Protein AF-F8VRH5-F1 (afdb_monomer_lite)

Organism: Homo sapiens (NCBI:txid9606)

pLDDT: mean 73.86, std 20.66, range [30.55, 92.06]

Radius of gyration: 15.31 Å; chains: 1; bounding box: 22×39×44 Å

Secondary structure (DSSP, 8-state):
--SSHHHHHHHHHHHT-TT----TT----GGGS-GGGEE-SSSS-EE-TT----------------S---S-S---S-S-----

Sequence (84 aa):
FPLDPKRRKEWVRLVRRKNFVPGKHTFLCSKHFEASCFDLTGQTRRLKMDAVPTIFDFCTHIKSMVTYDLFLRGVGCFLLLFLF

InterPro domains:
  IPR006612 THAP-type zinc finger [PF05485] (1-56)
  IPR006612 THAP-type zinc finger [PS50950] (1-56)
  IPR006612 THAP-type zinc finger [SM00692] (1-61)
  IPR006612 THAP-type zinc finger [SM00980] (1-62)
  IPR026521 THAP domain-containing protein 2 [PTHR47696] (1-65)

Structure (mmCIF, N/CA/C/O backbone):
data_AF-F8VRH5-F1
#
_entry.id   AF-F8VRH5-F1
#
loop_
_atom_site.group_PDB
_atom_site.id
_atom_site.type_symbol
_atom_site.label_atom_id
_atom_site.label_alt_id
_atom_site.label_comp_id
_atom_site.label_asym_id
_atom_site.label_entity_id
_atom_site.label_seq_id
_atom_site.pdbx_PDB_ins_code
_atom_site.Cartn_x
_atom_site.Cartn_y
_atom_site.Cartn_z
_atom_site.occupancy
_atom_site.B_iso_or_equiv
_atom_site.auth_seq_id
_atom_site.auth_comp_id
_atom_site.auth_asym_id
_atom_site.auth_atom_id
_atom_site.pdbx_PDB_model_num
ATOM 1 N N . PHE A 1 1 ? 4.254 -6.251 -1.925 1.00 86.31 1 PHE A N 1
ATOM 2 C CA . PHE A 1 1 ? 3.050 -6.991 -2.387 1.00 86.31 1 PHE A CA 1
ATOM 3 C C . PHE A 1 1 ? 2.694 -8.084 -1.380 1.00 86.31 1 PHE A C 1
ATOM 5 O O . PHE A 1 1 ? 3.610 -8.542 -0.702 1.00 86.31 1 PHE A O 1
ATOM 12 N N . PRO A 1 2 ? 1.421 -8.520 -1.281 1.00 87.56 2 PRO A N 1
ATOM 13 C CA . PRO A 1 2 ? 1.006 -9.581 -0.360 1.00 87.56 2 PRO A CA 1
ATOM 14 C C . PRO A 1 2 ? 1.772 -10.895 -0.571 1.00 87.56 2 PRO A C 1
ATOM 16 O O . PRO A 1 2 ? 2.170 -11.227 -1.696 1.00 87.56 2 PRO A O 1
ATOM 19 N N . LEU A 1 3 ? 1.984 -11.645 0.514 1.00 87.75 3 LEU A N 1
ATOM 20 C CA . LEU A 1 3 ? 2.542 -13.001 0.456 1.00 87.75 3 LEU A CA 1
ATOM 21 C C . LEU A 1 3 ? 1.537 -13.998 -0.121 1.00 87.75 3 LEU A C 1
ATOM 23 O O . LEU A 1 3 ? 1.940 -14.861 -0.896 1.00 87.75 3 LEU A O 1
ATOM 27 N N . ASP A 1 4 ? 0.249 -13.824 0.189 1.00 89.50 4 ASP A N 1
ATOM 28 C CA . ASP A 1 4 ? -0.814 -14.655 -0.367 1.00 89.50 4 ASP A CA 1
ATOM 29 C C . ASP A 1 4 ? -0.835 -14.570 -1.909 1.00 89.50 4 ASP A C 1
ATOM 31 O O . ASP A 1 4 ? -1.019 -13.477 -2.466 1.00 89.50 4 ASP A O 1
ATOM 35 N N . PRO A 1 5 ? -0.671 -15.700 -2.624 1.00 90.25 5 PRO A N 1
ATOM 36 C CA . PRO A 1 5 ? -0.641 -15.713 -4.080 1.00 90.25 5 PRO A CA 1
ATOM 37 C C . PRO A 1 5 ? -1.929 -15.194 -4.721 1.00 90.25 5 PRO A C 1
ATOM 39 O O . PRO A 1 5 ? -1.863 -14.568 -5.782 1.00 90.25 5 PRO A O 1
ATOM 42 N N . LYS A 1 6 ? -3.099 -15.428 -4.105 1.00 91.38 6 LYS A N 1
ATOM 43 C CA . LYS A 1 6 ? -4.384 -14.975 -4.661 1.00 91.38 6 LYS A CA 1
ATOM 44 C C . LYS A 1 6 ? -4.479 -13.452 -4.605 1.00 91.38 6 LYS A C 1
ATOM 46 O O . LYS A 1 6 ? -4.749 -12.822 -5.626 1.00 91.38 6 LYS A O 1
ATOM 51 N N . ARG A 1 7 ? -4.190 -12.846 -3.450 1.00 89.88 7 ARG A N 1
ATOM 52 C CA . ARG A 1 7 ? -4.147 -11.383 -3.286 1.00 89.88 7 ARG A CA 1
ATOM 53 C C . ARG A 1 7 ? -3.061 -10.741 -4.139 1.00 89.88 7 ARG A C 1
ATOM 55 O O . ARG A 1 7 ? -3.305 -9.710 -4.756 1.00 89.88 7 ARG A O 1
ATOM 62 N N . ARG A 1 8 ? -1.882 -11.362 -4.237 1.00 90.12 8 ARG A N 1
ATOM 63 C CA . ARG A 1 8 ? -0.804 -10.866 -5.101 1.00 90.12 8 ARG A CA 1
ATOM 64 C C . ARG A 1 8 ? -1.241 -10.786 -6.562 1.00 90.12 8 ARG A C 1
ATOM 66 O O . ARG A 1 8 ? -1.005 -9.758 -7.189 1.00 90.12 8 ARG A O 1
ATOM 73 N N . LYS A 1 9 ? -1.879 -11.838 -7.089 1.00 90.69 9 LYS A N 1
ATOM 74 C CA . LYS A 1 9 ? -2.417 -11.846 -8.461 1.00 90.69 9 LYS A CA 1
ATOM 75 C C . LYS A 1 9 ? -3.445 -10.734 -8.666 1.00 90.69 9 LYS A C 1
ATOM 77 O O . LYS A 1 9 ? -3.383 -10.042 -9.677 1.00 90.69 9 LYS A O 1
ATOM 82 N N . GLU A 1 10 ? -4.322 -10.523 -7.688 1.00 92.06 10 GLU A N 1
ATOM 83 C CA . GLU A 1 10 ? -5.331 -9.463 -7.749 1.00 92.06 10 GLU A CA 1
ATOM 84 C C . GLU A 1 10 ? -4.697 -8.067 -7.782 1.00 92.06 10 GLU A C 1
ATOM 86 O O . GLU A 1 10 ? -4.996 -7.268 -8.663 1.00 92.06 10 GLU A O 1
ATOM 91 N N . TRP A 1 11 ? -3.733 -7.791 -6.902 1.00 91.75 11 TRP A N 1
ATOM 92 C CA . TRP A 1 11 ? -3.023 -6.510 -6.907 1.00 91.75 11 TRP A CA 1
ATOM 93 C C . TRP A 1 11 ? -2.297 -6.258 -8.232 1.00 91.75 11 TRP A C 1
ATOM 95 O O . TRP A 1 11 ? -2.326 -5.145 -8.747 1.00 91.75 11 TRP A O 1
ATOM 105 N N . VAL A 1 12 ? -1.657 -7.280 -8.813 1.00 90.50 12 VAL A N 1
ATOM 106 C CA . VAL A 1 12 ? -0.984 -7.161 -10.120 1.00 90.50 12 VAL A CA 1
ATOM 107 C C . VAL A 1 12 ? -1.980 -6.820 -11.226 1.00 90.50 12 VAL A C 1
ATOM 109 O O . VAL A 1 12 ? -1.697 -5.954 -12.055 1.00 90.50 12 VAL A O 1
ATOM 112 N N . ARG A 1 13 ? -3.160 -7.452 -11.214 1.00 89.88 13 ARG A N 1
ATOM 113 C CA . ARG A 1 13 ? -4.248 -7.151 -12.151 1.00 89.88 13 ARG A CA 1
ATOM 114 C C . ARG A 1 13 ? -4.722 -5.704 -12.012 1.00 89.88 13 ARG A C 1
ATOM 116 O O . ARG A 1 13 ? -4.884 -5.019 -13.021 1.00 89.88 13 ARG A O 1
ATOM 123 N N . LEU A 1 14 ? -4.911 -5.240 -10.779 1.00 89.00 14 LEU A N 1
ATOM 124 C CA . LEU A 1 14 ? -5.417 -3.901 -10.471 1.00 89.00 14 LEU A CA 1
ATOM 125 C C . LEU A 1 14 ? -4.420 -2.791 -10.812 1.00 89.00 14 LEU A C 1
ATOM 127 O O . LEU A 1 14 ? -4.838 -1.731 -11.255 1.00 89.00 14 LEU A O 1
ATOM 131 N N . VAL A 1 15 ? -3.115 -3.052 -10.720 1.00 87.38 15 VAL A N 1
ATOM 132 C CA . VAL A 1 15 ? -2.063 -2.106 -11.140 1.00 87.38 15 VAL A CA 1
ATOM 133 C C . VAL A 1 15 ? -2.071 -1.847 -12.657 1.00 87.38 15 VAL A C 1
ATOM 135 O O . VAL A 1 15 ? -1.520 -0.844 -13.105 1.00 87.38 15 VAL A O 1
ATOM 138 N N . ARG A 1 16 ? -2.694 -2.725 -13.462 1.00 83.31 16 ARG A N 1
ATOM 139 C CA . ARG A 1 16 ? -2.879 -2.572 -14.923 1.00 83.31 16 ARG A CA 1
ATOM 140 C C . ARG A 1 16 ? -1.599 -2.248 -15.705 1.00 83.31 16 ARG A C 1
ATOM 142 O O . ARG A 1 16 ? -1.638 -1.626 -16.765 1.00 83.31 16 ARG A O 1
ATOM 149 N N . ARG A 1 17 ? -0.445 -2.706 -15.217 1.00 83.44 17 ARG A N 1
ATOM 150 C CA . ARG A 1 17 ? 0.846 -2.525 -15.887 1.00 83.44 17 ARG A CA 1
ATOM 151 C C . ARG A 1 17 ? 1.192 -3.764 -16.709 1.00 83.44 17 ARG A C 1
ATOM 153 O O . ARG A 1 17 ? 1.284 -4.866 -16.171 1.00 83.44 17 ARG A O 1
ATOM 160 N N . LYS A 1 18 ? 1.401 -3.585 -18.016 1.00 81.75 18 LYS A N 1
ATOM 161 C CA . LYS A 1 18 ? 1.779 -4.675 -18.928 1.00 81.75 18 LYS A CA 1
ATOM 162 C C . LYS A 1 18 ? 3.120 -5.285 -18.503 1.00 81.75 18 LYS A C 1
ATOM 164 O O . LYS A 1 18 ? 4.053 -4.550 -18.189 1.00 81.75 18 LYS A O 1
ATOM 169 N N . ASN A 1 19 ? 3.205 -6.617 -18.516 1.00 82.12 19 ASN A N 1
ATOM 170 C CA . ASN A 1 19 ? 4.408 -7.396 -18.185 1.00 82.12 19 ASN A CA 1
ATOM 171 C C . ASN A 1 19 ? 5.005 -7.084 -16.800 1.00 82.12 19 ASN A C 1
ATOM 173 O O . ASN A 1 19 ? 6.215 -7.161 -16.602 1.00 82.12 19 ASN A O 1
ATOM 177 N N . PHE A 1 20 ? 4.166 -6.704 -15.836 1.00 84.12 20 PHE A N 1
ATOM 178 C CA . PHE A 1 20 ? 4.614 -6.377 -14.490 1.00 84.12 20 PHE A CA 1
ATOM 179 C C . PHE A 1 20 ? 4.609 -7.603 -13.576 1.00 84.12 20 PHE A C 1
ATOM 181 O O . PHE A 1 20 ? 3.574 -8.236 -13.369 1.00 84.12 20 PHE A O 1
ATOM 188 N N . VAL A 1 21 ? 5.768 -7.890 -12.985 1.00 86.25 21 VAL A N 1
ATOM 189 C CA . VAL A 1 21 ? 5.940 -8.921 -11.960 1.00 86.25 21 VAL A CA 1
ATOM 190 C C . VAL A 1 21 ? 6.493 -8.247 -10.703 1.00 86.25 21 VAL A C 1
ATOM 192 O O . VAL A 1 21 ? 7.586 -7.681 -10.754 1.00 86.25 21 VAL A O 1
ATOM 195 N N . PRO A 1 22 ? 5.763 -8.259 -9.574 1.00 85.12 22 PRO A N 1
ATOM 196 C CA . PRO A 1 22 ? 6.233 -7.625 -8.355 1.00 85.12 22 PRO A CA 1
ATOM 197 C C . PRO A 1 22 ? 7.371 -8.443 -7.738 1.00 85.12 22 PRO A C 1
ATOM 199 O O . PRO A 1 22 ? 7.213 -9.630 -7.450 1.00 85.12 22 PRO A O 1
ATOM 202 N N . GLY A 1 23 ? 8.508 -7.792 -7.507 1.00 83.06 23 GLY A N 1
ATOM 203 C CA . GLY A 1 23 ? 9.637 -8.349 -6.769 1.00 83.06 23 GLY A CA 1
ATOM 204 C C . GLY A 1 23 ? 9.493 -8.182 -5.252 1.00 83.06 23 GLY A C 1
ATOM 205 O O . GLY A 1 23 ? 8.525 -7.607 -4.746 1.00 83.06 23 GLY A O 1
ATOM 206 N N . LYS A 1 24 ? 10.503 -8.655 -4.509 1.00 81.19 24 LYS A N 1
ATOM 207 C CA . LYS A 1 24 ? 10.563 -8.562 -3.036 1.00 81.19 24 LYS A CA 1
ATOM 208 C C . LYS A 1 24 ? 10.458 -7.119 -2.527 1.00 81.19 24 LYS A C 1
ATOM 210 O O . LYS A 1 24 ? 9.837 -6.876 -1.500 1.00 81.19 24 LYS A O 1
ATOM 215 N N . HIS A 1 25 ? 11.021 -6.173 -3.275 1.00 83.19 25 HIS A N 1
ATOM 216 C CA . HIS A 1 25 ? 11.081 -4.751 -2.922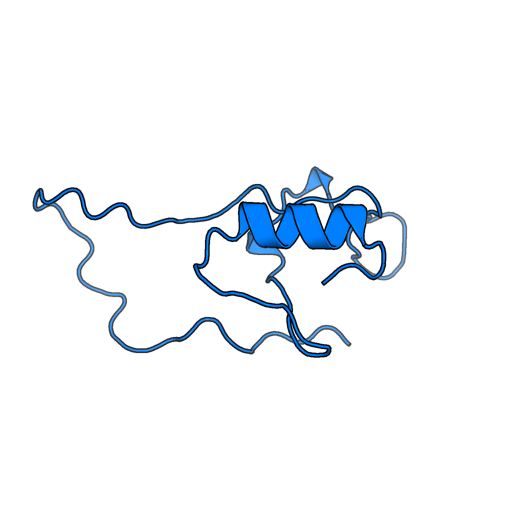 1.00 83.19 25 HIS A CA 1
ATOM 217 C C . HIS A 1 25 ? 10.055 -3.906 -3.685 1.00 83.19 25 HIS A C 1
ATOM 219 O O . HIS A 1 25 ? 10.263 -2.722 -3.930 1.00 83.19 25 HIS A O 1
ATOM 225 N N . THR A 1 26 ? 8.951 -4.518 -4.109 1.00 83.62 26 THR A N 1
ATOM 226 C CA . THR A 1 26 ? 7.882 -3.816 -4.815 1.00 83.62 26 THR A CA 1
ATOM 227 C C . THR A 1 26 ? 6.714 -3.544 -3.868 1.00 83.62 26 THR A C 1
ATOM 229 O O . THR A 1 26 ? 6.186 -4.452 -3.210 1.00 83.62 26 THR A O 1
ATOM 232 N N . PHE A 1 27 ? 6.284 -2.285 -3.817 1.00 85.38 27 PHE A N 1
ATOM 233 C CA . PHE A 1 27 ? 5.272 -1.787 -2.887 1.00 85.38 27 PHE A CA 1
ATOM 234 C C . PHE A 1 27 ? 4.282 -0.867 -3.603 1.00 85.38 27 PHE A C 1
ATOM 236 O O . PHE A 1 27 ? 4.570 -0.363 -4.686 1.00 85.38 27 PHE A O 1
ATOM 243 N N . LEU A 1 28 ? 3.122 -0.666 -2.982 1.00 87.75 28 LEU A N 1
ATOM 244 C CA . LEU A 1 28 ? 2.164 0.369 -3.355 1.00 87.75 28 LEU A CA 1
ATOM 245 C C . LEU A 1 28 ? 2.078 1.363 -2.201 1.00 87.75 28 LEU A C 1
ATOM 247 O O . LEU A 1 28 ? 2.057 0.958 -1.038 1.00 87.75 28 LEU A O 1
ATOM 251 N N . CYS A 1 29 ? 2.024 2.650 -2.526 1.00 84.56 29 CYS A N 1
ATOM 252 C CA . CYS A 1 29 ? 1.804 3.704 -1.545 1.00 84.56 29 CYS A CA 1
ATOM 253 C C . CYS A 1 29 ? 0.407 3.582 -0.912 1.00 84.56 29 CYS A C 1
ATOM 255 O O . CYS A 1 29 ? -0.539 3.121 -1.552 1.00 84.56 29 CYS A O 1
ATOM 257 N N . SER A 1 30 ? 0.254 4.063 0.323 1.00 87.44 30 SER A N 1
ATOM 258 C CA . SER A 1 30 ? -1.018 4.032 1.061 1.00 87.44 30 SER A CA 1
ATOM 259 C C . SER A 1 30 ? -2.169 4.742 0.338 1.00 87.44 30 SER A C 1
ATOM 261 O O . SER A 1 30 ? -3.311 4.327 0.489 1.00 87.44 30 SER A O 1
ATOM 263 N N . LYS A 1 31 ? -1.876 5.747 -0.500 1.00 87.06 31 LYS A N 1
ATOM 264 C CA . LYS A 1 31 ? -2.867 6.465 -1.323 1.00 87.06 31 LYS A CA 1
ATOM 265 C C . LYS A 1 31 ? -3.647 5.581 -2.303 1.00 87.06 31 LYS A C 1
ATOM 267 O O . LYS A 1 31 ? -4.680 6.004 -2.797 1.00 87.06 31 LYS A O 1
ATOM 272 N N . HIS A 1 32 ? -3.148 4.381 -2.601 1.00 91.19 32 HIS A N 1
ATOM 273 C CA . HIS A 1 32 ? -3.822 3.442 -3.498 1.00 91.19 32 HIS A CA 1
ATOM 274 C C . HIS A 1 32 ? -4.919 2.621 -2.806 1.00 91.19 32 HIS A C 1
ATOM 276 O O . HIS A 1 32 ? -5.611 1.848 -3.466 1.00 91.19 32 HIS A O 1
ATOM 282 N N . PHE A 1 33 ? -5.076 2.777 -1.490 1.00 89.88 33 PHE A N 1
ATOM 283 C CA . PHE A 1 33 ? -6.027 2.040 -0.669 1.00 89.88 33 PHE A CA 1
ATOM 284 C C . PHE A 1 33 ? -7.011 3.001 -0.018 1.00 89.88 33 PHE A C 1
ATOM 286 O O . PHE A 1 33 ? -6.629 4.069 0.464 1.00 89.88 33 PHE A O 1
ATOM 293 N N . GLU A 1 34 ? -8.268 2.585 0.057 1.00 91.44 34 GLU A N 1
ATOM 294 C CA . GLU A 1 34 ? -9.266 3.284 0.856 1.00 91.44 34 GLU A CA 1
ATOM 295 C C . GLU A 1 34 ? -8.888 3.282 2.339 1.00 91.44 34 GLU A C 1
ATOM 297 O O . GLU A 1 34 ? -8.245 2.357 2.843 1.00 91.44 34 GLU A O 1
ATOM 302 N N . ALA A 1 35 ? -9.332 4.308 3.068 1.00 89.69 35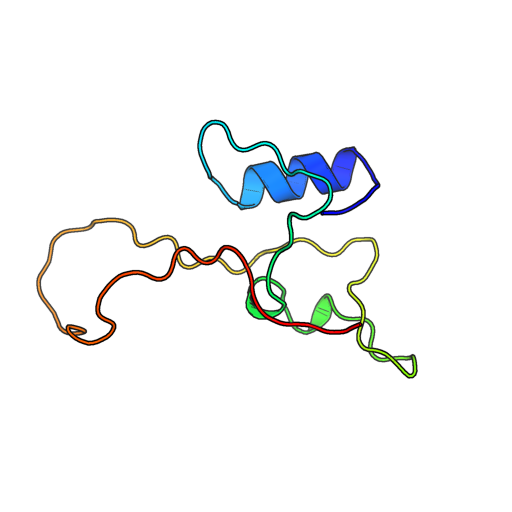 ALA A N 1
ATOM 303 C CA . ALA A 1 35 ? -9.107 4.410 4.510 1.00 89.69 35 ALA A CA 1
ATOM 304 C C . ALA A 1 35 ? -9.652 3.18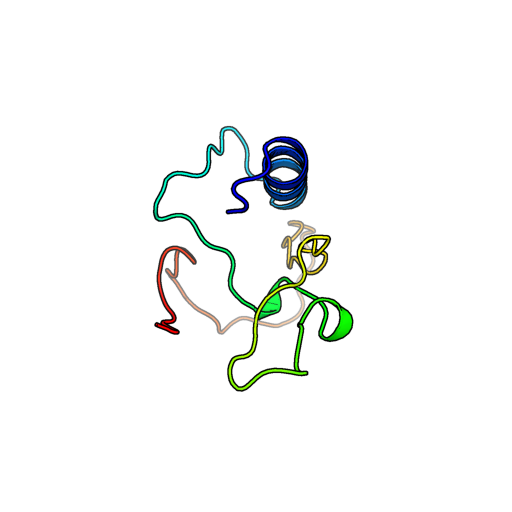3 5.275 1.00 89.69 35 ALA A C 1
ATOM 306 O O . ALA A 1 35 ? -9.050 2.747 6.254 1.00 89.69 35 ALA A O 1
ATOM 307 N N . SER A 1 36 ? -10.737 2.582 4.776 1.00 90.94 36 SER A N 1
ATOM 308 C CA . SER A 1 36 ? -11.384 1.374 5.307 1.00 90.94 36 SER A CA 1
ATOM 309 C C . SER A 1 36 ? -10.497 0.121 5.261 1.00 90.94 36 SER A C 1
ATOM 311 O O .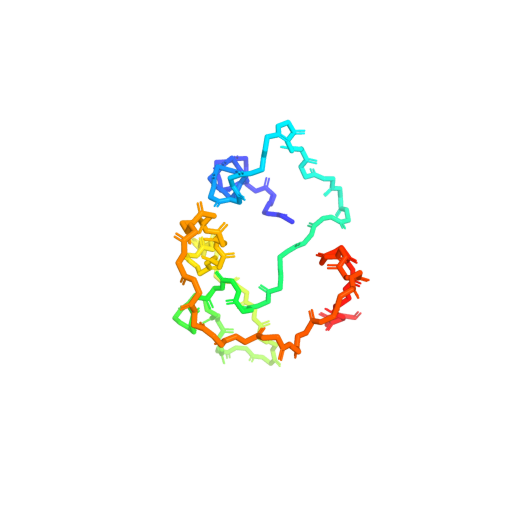 SER A 1 36 ? -10.685 -0.799 6.063 1.00 90.94 36 SER A O 1
ATOM 313 N N . CYS A 1 37 ? -9.515 0.077 4.355 1.00 90.81 37 CYS A N 1
ATOM 314 C CA . CYS A 1 37 ? -8.579 -1.036 4.193 1.00 90.81 37 CYS A CA 1
ATOM 315 C C . CYS A 1 37 ? -7.447 -1.034 5.227 1.00 90.81 37 CYS A C 1
ATOM 317 O O . CYS A 1 37 ? -6.655 -1.979 5.265 1.00 90.81 37 CYS A O 1
ATOM 319 N N . PHE A 1 38 ? -7.340 0.017 6.041 1.00 90.94 38 PHE A N 1
ATOM 320 C CA . PHE A 1 38 ? -6.334 0.108 7.087 1.00 90.94 38 PHE A CA 1
ATOM 321 C C . PHE A 1 38 ? -6.883 -0.414 8.410 1.00 90.94 38 PHE A C 1
ATOM 323 O O . PHE A 1 38 ? -8.003 -0.107 8.814 1.00 90.94 38 PHE A O 1
ATOM 330 N N . ASP A 1 39 ? -6.067 -1.215 9.078 1.00 89.88 39 ASP A N 1
ATOM 331 C CA . ASP A 1 39 ? -6.234 -1.550 10.479 1.00 89.88 39 ASP A CA 1
ATOM 332 C C . ASP A 1 39 ? -5.578 -0.445 11.318 1.00 89.88 39 ASP A C 1
ATOM 334 O O . ASP A 1 39 ? -4.389 -0.139 11.155 1.00 89.88 39 ASP A O 1
ATOM 338 N N . LEU A 1 40 ? -6.400 0.189 12.155 1.00 87.69 40 LEU A N 1
ATOM 339 C CA . LEU A 1 40 ? -6.039 1.292 13.045 1.00 87.69 40 LEU A CA 1
ATOM 340 C C . LEU A 1 40 ? -6.140 0.891 14.523 1.00 87.69 40 LEU A C 1
ATOM 342 O O . LEU A 1 40 ? -5.955 1.734 15.394 1.00 87.69 40 LEU A O 1
ATOM 346 N N . THR A 1 41 ? -6.453 -0.373 14.818 1.00 85.31 41 THR A N 1
ATOM 347 C CA . THR A 1 41 ? -6.677 -0.849 16.188 1.00 85.31 41 THR A CA 1
ATOM 348 C C . THR A 1 41 ? -5.363 -1.034 16.960 1.00 85.31 41 THR A C 1
ATOM 350 O O . THR A 1 41 ? -5.364 -1.042 18.187 1.00 85.31 41 THR A O 1
ATOM 353 N N . GLY A 1 42 ? -4.229 -1.160 16.262 1.00 79.25 42 GLY A N 1
ATOM 354 C CA . GLY A 1 42 ? -2.902 -1.306 16.868 1.00 79.25 42 GLY A CA 1
ATOM 355 C C . GLY A 1 42 ? -2.087 -0.009 16.954 1.00 79.25 42 GLY A C 1
ATOM 356 O O . GLY A 1 42 ? -2.477 1.041 16.459 1.00 79.25 42 GLY A O 1
ATOM 357 N N . GLN A 1 43 ? -0.876 -0.112 17.515 1.00 82.12 43 GLN A N 1
ATOM 358 C CA . GLN A 1 43 ? 0.101 0.993 17.566 1.00 82.12 43 GLN A CA 1
ATOM 359 C C . GLN A 1 43 ? 0.643 1.401 16.184 1.00 82.12 43 GLN A C 1
ATOM 361 O O . GLN A 1 43 ? 1.237 2.465 16.030 1.00 82.12 43 GLN A O 1
ATOM 366 N N . THR A 1 44 ? 0.473 0.552 15.169 1.00 83.31 44 THR A N 1
ATOM 367 C CA . THR A 1 44 ? 0.960 0.793 13.809 1.00 83.31 44 THR A CA 1
ATOM 368 C C . THR A 1 44 ? -0.185 0.671 12.820 1.00 83.31 44 THR A C 1
ATOM 370 O O . THR A 1 44 ? -0.932 -0.305 12.850 1.00 83.31 44 THR A O 1
ATOM 373 N N . ARG A 1 45 ? -0.266 1.616 11.880 1.00 87.00 45 ARG A N 1
ATOM 374 C CA . ARG A 1 45 ? -1.202 1.562 10.756 1.00 87.00 45 ARG A CA 1
ATOM 375 C C . ARG A 1 45 ? -0.756 0.500 9.750 1.00 87.00 45 ARG A C 1
ATOM 377 O O . ARG A 1 45 ? 0.299 0.635 9.130 1.00 87.00 45 ARG A O 1
ATOM 384 N N . ARG A 1 46 ? -1.565 -0.545 9.561 1.00 89.31 46 ARG A N 1
ATOM 385 C CA . ARG A 1 46 ? -1.275 -1.662 8.641 1.00 89.31 46 ARG A CA 1
ATOM 386 C C . ARG A 1 46 ? -2.419 -1.844 7.651 1.00 89.31 46 ARG A C 1
ATOM 388 O O . ARG A 1 46 ? -3.535 -1.415 7.910 1.00 89.31 46 ARG A O 1
ATOM 395 N N . LEU A 1 47 ? -2.154 -2.470 6.508 1.00 90.44 47 LEU A N 1
ATOM 396 C CA . LEU A 1 47 ? -3.229 -2.927 5.625 1.00 90.44 47 LEU A CA 1
ATOM 397 C C . LEU A 1 47 ? -3.841 -4.207 6.189 1.00 90.44 47 LEU A C 1
ATOM 399 O O . LEU A 1 47 ? -3.111 -5.090 6.648 1.00 90.44 47 LEU A O 1
ATOM 403 N N . LYS A 1 48 ? -5.168 -4.313 6.114 1.00 90.12 48 LYS A N 1
ATOM 404 C CA . LYS A 1 48 ? -5.889 -5.550 6.418 1.00 90.12 48 LYS A CA 1
ATOM 405 C C . LYS A 1 48 ? -5.483 -6.664 5.451 1.00 90.12 48 LYS A C 1
ATOM 407 O O . LYS A 1 48 ? -5.000 -6.410 4.345 1.00 90.12 48 LYS A O 1
ATOM 412 N N . MET A 1 49 ? -5.688 -7.914 5.857 1.00 87.38 49 MET A N 1
ATOM 413 C CA . MET A 1 49 ? -5.301 -9.076 5.044 1.00 87.38 49 MET A CA 1
ATOM 414 C C . MET A 1 49 ? -6.081 -9.188 3.727 1.00 87.38 49 MET A C 1
ATOM 416 O O . MET A 1 49 ? -5.572 -9.730 2.746 1.00 87.38 49 MET A O 1
ATOM 420 N N . ASP A 1 50 ? -7.302 -8.664 3.702 1.00 88.56 50 ASP A N 1
ATOM 421 C CA . ASP A 1 50 ? -8.209 -8.635 2.557 1.00 88.56 50 ASP A CA 1
ATOM 422 C C . ASP A 1 50 ? -8.098 -7.350 1.719 1.00 88.56 50 ASP A C 1
ATOM 424 O O . ASP A 1 50 ? -8.735 -7.254 0.669 1.00 88.56 50 ASP A O 1
ATOM 428 N N . ALA A 1 51 ? -7.255 -6.396 2.129 1.00 91.94 51 ALA A N 1
ATOM 429 C CA . ALA A 1 51 ? -7.097 -5.116 1.456 1.00 91.94 51 ALA A CA 1
ATOM 430 C C . ALA A 1 51 ? -6.688 -5.278 -0.018 1.00 91.94 51 ALA A C 1
ATOM 432 O O . ALA A 1 51 ? -5.745 -6.001 -0.370 1.00 91.94 51 ALA A O 1
ATOM 433 N N . VAL A 1 52 ? -7.366 -4.530 -0.885 1.00 90.56 52 VAL A N 1
ATOM 434 C CA . VAL A 1 52 ? -7.067 -4.428 -2.315 1.00 90.56 52 VAL A CA 1
ATOM 435 C C . VAL A 1 52 ? -6.899 -2.958 -2.700 1.00 90.56 52 VAL A C 1
ATOM 437 O O . VAL A 1 52 ? -7.608 -2.111 -2.159 1.00 90.56 52 VAL A O 1
ATOM 440 N N . PRO A 1 53 ? -5.950 -2.619 -3.589 1.00 90.62 53 PRO A N 1
ATOM 441 C CA . PRO A 1 53 ? -5.796 -1.248 -4.044 1.00 90.62 53 PRO A CA 1
ATOM 442 C C . PRO A 1 53 ? -6.933 -0.918 -5.015 1.00 90.62 53 PRO A C 1
ATOM 444 O O . PRO A 1 53 ? -7.038 -1.536 -6.072 1.00 90.62 53 PRO A O 1
ATOM 447 N N . THR A 1 54 ? -7.799 0.026 -4.665 1.00 89.62 54 THR A N 1
ATOM 448 C CA . THR A 1 54 ? -8.928 0.452 -5.513 1.00 89.62 54 THR A CA 1
ATOM 449 C C . THR A 1 54 ? -8.677 1.798 -6.186 1.00 89.62 54 THR A C 1
ATOM 451 O O . THR A 1 54 ? -9.304 2.103 -7.198 1.00 89.62 54 THR A O 1
ATOM 454 N N . ILE A 1 55 ? -7.720 2.580 -5.678 1.00 86.75 55 ILE A N 1
ATOM 455 C CA . ILE A 1 55 ? -7.481 3.960 -6.103 1.00 86.75 55 ILE A CA 1
ATOM 456 C C . ILE A 1 55 ? -6.274 4.008 -7.044 1.00 86.75 55 ILE A C 1
ATOM 458 O O . ILE A 1 55 ? -5.123 3.811 -6.638 1.00 86.75 55 ILE A O 1
ATOM 462 N N . PHE A 1 56 ? -6.536 4.297 -8.316 1.00 84.38 56 PHE A N 1
ATOM 463 C CA . PHE A 1 56 ? -5.508 4.479 -9.333 1.00 84.38 56 PHE A CA 1
ATOM 464 C C . PHE A 1 56 ? -5.875 5.605 -10.295 1.00 84.38 56 PHE A C 1
ATOM 466 O O . PHE A 1 56 ? -6.896 5.539 -10.977 1.00 84.38 56 PHE A O 1
ATOM 473 N N . ASP A 1 57 ? -4.973 6.573 -10.429 1.00 78.94 57 ASP A N 1
ATOM 474 C CA . ASP A 1 57 ? -5.071 7.631 -11.430 1.00 78.94 57 ASP A CA 1
ATOM 475 C C . ASP A 1 57 ? -4.454 7.140 -12.742 1.00 78.94 57 ASP A C 1
ATOM 477 O O . ASP A 1 57 ? -3.299 7.417 -13.078 1.00 78.94 57 ASP A O 1
ATOM 481 N N . PHE A 1 58 ? -5.208 6.331 -13.485 1.00 73.50 58 PHE A N 1
ATOM 482 C CA . PHE A 1 58 ? -4.829 5.993 -14.850 1.00 73.50 58 PHE A CA 1
ATOM 483 C C . PHE A 1 58 ? -5.180 7.191 -15.727 1.00 73.50 58 PHE A C 1
ATOM 485 O O . PHE A 1 58 ? -6.332 7.328 -16.129 1.00 73.50 58 PHE A O 1
ATOM 492 N N . CYS A 1 59 ? -4.215 8.065 -16.024 1.00 64.44 59 CYS A N 1
ATOM 493 C CA . CYS A 1 59 ? -4.406 9.097 -17.042 1.00 64.44 59 CYS A CA 1
ATOM 494 C C . CYS A 1 59 ? -4.747 8.420 -18.376 1.00 64.44 59 CYS A C 1
ATOM 496 O O . CYS A 1 59 ? -3.869 7.985 -19.124 1.00 64.44 59 CYS A O 1
ATOM 498 N N . THR A 1 60 ? -6.037 8.299 -18.676 1.00 55.19 60 THR A N 1
ATOM 499 C CA . THR A 1 60 ? -6.509 7.936 -20.002 1.00 55.19 60 THR A CA 1
ATOM 500 C C . THR A 1 60 ? -6.202 9.130 -20.886 1.00 55.19 60 THR A C 1
ATOM 502 O O . THR A 1 60 ? -6.749 10.207 -20.668 1.00 55.19 60 THR A O 1
ATOM 505 N N . HIS A 1 61 ? -5.291 8.965 -21.843 1.00 55.00 61 HIS A N 1
ATOM 506 C CA . HIS A 1 61 ? -5.014 9.953 -22.883 1.00 55.00 61 HIS A CA 1
ATOM 507 C C . HIS A 1 61 ? -6.277 10.186 -23.736 1.00 55.00 61 HIS A C 1
ATOM 509 O O . HIS A 1 61 ? -6.385 9.692 -24.855 1.00 55.00 61 HIS A O 1
ATOM 515 N N . ILE A 1 62 ? -7.244 10.935 -23.215 1.00 53.97 62 ILE A N 1
ATOM 516 C CA . ILE A 1 62 ? -8.318 11.538 -23.993 1.00 53.97 62 ILE A CA 1
ATOM 517 C C . ILE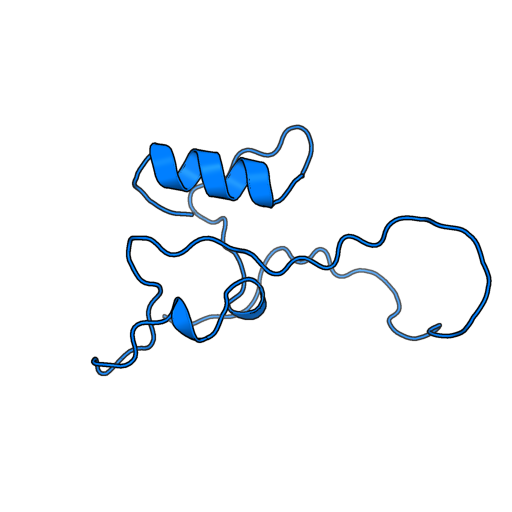 A 1 62 ? -7.845 12.968 -24.248 1.00 53.97 62 ILE A C 1
ATOM 519 O O . ILE A 1 62 ? -7.741 13.782 -23.333 1.00 53.97 62 ILE A O 1
ATOM 523 N N . LYS A 1 63 ? -7.426 13.243 -25.487 1.00 57.41 63 LYS A N 1
ATOM 524 C CA . LYS A 1 63 ? -6.993 14.574 -25.921 1.00 57.41 63 LYS A CA 1
ATOM 525 C C . LYS A 1 63 ? -8.192 15.526 -25.904 1.00 57.41 63 LYS A C 1
ATOM 527 O O . LYS A 1 63 ? -8.961 15.535 -26.855 1.00 57.41 63 LYS A O 1
ATOM 532 N N . SER A 1 64 ? -8.294 16.382 -24.898 1.00 44.75 64 SER A N 1
ATOM 533 C CA . SER A 1 64 ? -8.947 17.687 -25.042 1.00 44.75 64 SER A CA 1
ATOM 534 C C . SER A 1 64 ? -8.456 18.623 -23.942 1.00 44.75 64 SER A C 1
ATOM 536 O O . SER A 1 64 ? -8.818 18.490 -22.779 1.00 44.75 64 SER A O 1
ATOM 538 N N . MET A 1 65 ? -7.563 19.516 -24.365 1.00 60.12 65 MET A N 1
ATOM 539 C CA . MET A 1 65 ? -7.127 20.769 -23.751 1.00 60.12 65 MET A CA 1
ATOM 540 C C . MET A 1 65 ? -8.089 21.319 -22.685 1.00 60.12 65 MET A C 1
ATOM 542 O O . MET A 1 65 ? -9.050 21.953 -23.080 1.00 60.12 65 MET A O 1
ATOM 546 N N . VAL A 1 66 ? -7.802 21.134 -21.387 1.00 44.66 66 VAL A N 1
ATOM 547 C CA . VAL A 1 66 ? -8.038 22.115 -20.302 1.00 44.66 66 VAL A CA 1
ATOM 548 C C . VAL A 1 66 ? -7.137 21.746 -19.103 1.00 44.66 66 VAL A C 1
ATOM 550 O O . VAL A 1 66 ? -7.270 20.681 -18.512 1.00 44.66 66 VAL A O 1
ATOM 553 N N . THR A 1 67 ? -6.179 22.639 -18.828 1.00 47.28 67 THR A N 1
ATOM 554 C CA . THR A 1 67 ? -5.481 22.926 -17.556 1.00 47.28 67 THR A CA 1
ATOM 555 C C . THR A 1 67 ? -5.173 21.766 -16.602 1.00 47.28 67 THR A C 1
ATOM 557 O O . THR A 1 67 ? -6.036 21.375 -15.837 1.00 47.28 67 THR A O 1
ATOM 560 N N . TYR A 1 68 ? -3.919 21.306 -16.583 1.00 42.41 68 TYR A N 1
ATOM 561 C CA . TYR A 1 68 ? -3.026 21.281 -15.404 1.00 42.41 68 TYR A CA 1
ATOM 562 C C . TYR A 1 68 ? -1.610 20.998 -15.925 1.00 42.41 68 TYR A C 1
ATOM 564 O O . TYR A 1 68 ? -1.006 19.954 -15.681 1.00 42.41 68 TYR A O 1
ATOM 572 N N . ASP A 1 69 ? -1.098 21.936 -16.722 1.00 42.16 69 ASP A N 1
ATOM 573 C CA . ASP A 1 69 ? 0.345 22.095 -16.847 1.00 42.16 69 ASP A CA 1
ATOM 574 C C . ASP A 1 69 ? 0.836 22.582 -15.479 1.00 42.16 69 ASP A C 1
ATOM 576 O O . ASP A 1 69 ? 0.419 23.652 -15.039 1.00 42.16 69 ASP A O 1
ATOM 580 N N . LEU A 1 70 ? 1.578 21.708 -14.792 1.00 42.69 70 LEU A N 1
ATOM 581 C CA . LEU A 1 70 ? 2.460 21.901 -13.627 1.00 42.69 70 LEU A CA 1
ATOM 582 C C . LEU A 1 70 ? 2.365 20.724 -12.634 1.00 42.69 70 LEU A C 1
ATOM 584 O O . LEU A 1 70 ? 2.163 20.893 -11.438 1.00 42.69 70 LEU A O 1
ATOM 588 N N . PHE A 1 71 ? 2.634 19.509 -13.111 1.00 39.19 71 PHE A N 1
ATOM 589 C CA . PHE A 1 71 ? 3.576 18.644 -12.389 1.00 39.19 71 PHE A CA 1
ATOM 590 C C . PHE A 1 71 ? 4.439 17.880 -13.395 1.00 39.19 71 PHE A C 1
ATOM 592 O O . PHE A 1 71 ? 4.340 16.675 -13.609 1.00 39.19 71 PHE A O 1
ATOM 599 N N . LEU A 1 72 ? 5.219 18.693 -14.108 1.00 35.41 72 LEU A N 1
ATOM 600 C CA . LEU A 1 72 ? 6.587 18.441 -14.538 1.00 35.41 72 LEU A CA 1
ATOM 601 C C . LEU A 1 72 ? 7.142 17.047 -14.199 1.00 35.41 72 LEU A C 1
ATOM 603 O O . LEU A 1 72 ? 7.302 16.683 -13.042 1.00 35.41 72 LEU A O 1
ATOM 607 N N . ARG A 1 73 ? 7.593 16.372 -15.260 1.00 36.06 73 ARG A N 1
ATOM 608 C CA . ARG A 1 73 ? 8.892 15.686 -15.324 1.00 36.06 73 ARG A CA 1
ATOM 609 C C . ARG A 1 73 ? 9.193 14.692 -14.191 1.00 36.06 73 ARG A C 1
ATOM 611 O O . ARG A 1 73 ? 9.669 15.046 -13.125 1.00 36.06 73 ARG A O 1
ATOM 618 N N . GLY A 1 74 ? 9.148 13.411 -14.546 1.00 37.19 74 GLY A N 1
ATOM 619 C CA . GLY A 1 74 ? 10.202 12.504 -14.091 1.00 37.19 74 GLY A CA 1
ATOM 620 C C . GLY A 1 74 ? 10.118 12.029 -12.646 1.00 37.19 74 GLY A C 1
ATOM 621 O O . GLY A 1 74 ? 11.131 11.992 -11.960 1.00 37.19 74 GLY A O 1
ATOM 622 N N . VAL A 1 75 ? 8.958 11.542 -12.214 1.00 37.72 75 VAL A N 1
ATOM 623 C CA . VAL A 1 75 ? 8.920 10.620 -11.075 1.00 37.72 75 VAL A CA 1
ATOM 624 C C . VAL A 1 75 ? 8.277 9.330 -11.538 1.00 37.72 75 VAL A C 1
ATOM 626 O O . VAL A 1 75 ? 7.060 9.150 -11.524 1.00 37.72 75 VAL A O 1
ATOM 629 N N . GLY A 1 76 ? 9.130 8.395 -11.962 1.00 41.00 76 GLY A N 1
ATOM 630 C CA . GLY A 1 76 ? 8.787 7.000 -11.778 1.00 41.00 76 GLY A CA 1
ATOM 631 C C . GLY A 1 76 ? 8.384 6.856 -10.316 1.00 41.00 76 GLY A C 1
ATOM 632 O O . GLY A 1 76 ? 9.197 7.085 -9.432 1.00 41.00 76 GLY A O 1
ATOM 633 N N . CYS A 1 77 ? 7.125 6.516 -10.051 1.00 44.31 77 CYS A N 1
ATOM 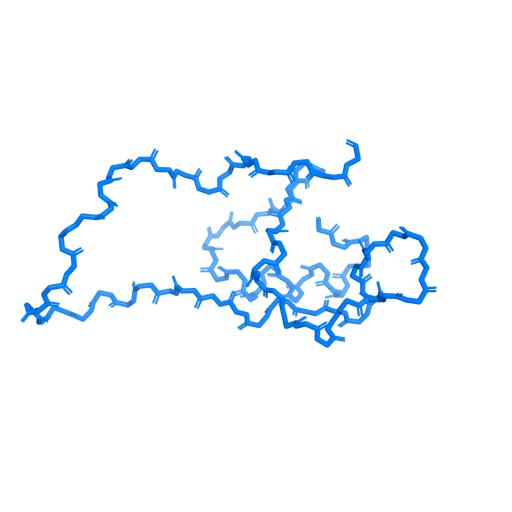634 C CA . CYS A 1 77 ? 6.634 6.245 -8.699 1.00 44.31 77 CYS A CA 1
ATOM 635 C C . CYS A 1 77 ? 7.151 4.868 -8.213 1.00 44.31 77 CYS A C 1
ATOM 637 O O . CYS A 1 77 ? 6.415 4.052 -7.665 1.00 44.31 77 CYS A O 1
ATOM 639 N N . PHE A 1 78 ? 8.424 4.579 -8.504 1.00 45.53 78 PHE A N 1
ATOM 640 C CA . PHE A 1 78 ? 9.237 3.561 -7.866 1.00 45.53 78 PHE A CA 1
ATOM 641 C C . PHE A 1 78 ? 9.998 4.260 -6.747 1.00 45.53 78 PHE A C 1
ATOM 643 O O . PHE A 1 78 ? 10.754 5.184 -7.012 1.00 45.53 78 PHE A O 1
ATOM 650 N N . LEU A 1 79 ? 9.802 3.770 -5.525 1.00 45.81 79 LEU A N 1
ATOM 651 C CA . LEU A 1 79 ? 10.490 4.196 -4.309 1.00 45.81 79 LEU A CA 1
ATOM 652 C C . LEU A 1 79 ? 10.290 5.669 -3.936 1.00 45.81 79 LEU A C 1
ATOM 654 O O . LEU A 1 79 ? 11.003 6.554 -4.380 1.00 45.81 79 LEU A O 1
ATOM 658 N N . LEU A 1 80 ? 9.391 5.901 -2.987 1.00 38.56 80 LEU A N 1
ATOM 659 C CA . LEU A 1 80 ? 9.767 6.282 -1.623 1.00 38.56 80 LEU A CA 1
ATOM 660 C C . LEU A 1 80 ? 8.482 6.629 -0.879 1.00 38.56 80 LEU A C 1
ATOM 662 O O . LEU A 1 80 ? 7.766 7.552 -1.248 1.00 38.56 80 LEU A O 1
ATOM 666 N N . LEU A 1 81 ? 8.199 5.869 0.171 1.00 36.72 81 LEU A N 1
ATOM 667 C CA . LEU A 1 81 ? 8.117 6.432 1.512 1.00 36.72 81 LEU A CA 1
ATOM 668 C C . LEU A 1 81 ? 8.079 5.270 2.500 1.00 36.72 81 LEU A C 1
ATOM 670 O O . LEU A 1 81 ? 7.195 4.414 2.465 1.00 36.72 81 LEU A O 1
ATOM 674 N N . PHE A 1 82 ? 9.133 5.248 3.309 1.00 32.88 82 PHE A N 1
ATOM 675 C CA . PHE A 1 82 ? 9.266 4.539 4.568 1.00 32.88 82 PHE A CA 1
ATOM 676 C C . PHE A 1 82 ? 7.939 4.443 5.319 1.00 32.88 82 PHE A C 1
ATOM 678 O O . PHE A 1 82 ? 7.207 5.423 5.393 1.00 32.88 82 PHE A O 1
ATOM 685 N N . LEU A 1 83 ? 7.701 3.286 5.929 1.00 30.55 83 LEU A N 1
ATOM 686 C CA . LEU A 1 83 ? 7.397 3.182 7.357 1.00 30.55 83 LEU A CA 1
ATOM 687 C C . LEU A 1 83 ? 7.705 1.737 7.782 1.00 30.55 83 LEU A C 1
ATOM 689 O O . LEU A 1 83 ? 6.803 0.915 7.921 1.00 30.55 83 LEU A O 1
ATOM 693 N N . PHE A 1 84 ? 9.000 1.427 7.852 1.00 38.56 84 PHE A N 1
ATOM 694 C CA . PHE A 1 84 ? 9.672 0.801 8.995 1.00 38.56 84 PHE A CA 1
ATOM 695 C C . PHE A 1 84 ? 11.122 1.282 8.984 1.00 38.56 84 PHE A C 1
ATOM 697 O O . PHE A 1 84 ? 11.676 1.400 7.866 1.00 38.56 84 PHE A O 1
#

Foldseek 3Di:
DDPPPVQLVQQVVQVVDPPDDDDPQDDDDPQQWDPVQWDPVDPDTDGDPPTHRPDDDPPDPPDDDDDDPPPDDDDPVRDDDDDD